Protein AF-A0A7Y0S320-F1 (afdb_monomer_lite)

Organism: Vibrio parahaemolyticus (NCBI:txid670)

Structure (mmCIF, N/CA/C/O backbone):
data_AF-A0A7Y0S320-F1
#
_entry.id   AF-A0A7Y0S320-F1
#
loop_
_atom_site.group_PDB
_atom_site.id
_atom_site.type_symbol
_atom_site.label_atom_id
_atom_site.label_alt_id
_atom_site.label_comp_id
_atom_site.label_asym_id
_atom_site.label_entity_id
_atom_site.label_seq_id
_atom_site.pdbx_PDB_ins_code
_atom_site.Cartn_x
_atom_site.Cartn_y
_atom_site.Cartn_z
_atom_site.occupancy
_atom_site.B_iso_or_equiv
_atom_site.auth_seq_id
_atom_site.auth_comp_id
_atom_site.auth_asym_id
_atom_site.auth_atom_id
_atom_site.pdbx_PDB_model_num
ATOM 1 N N . ASP A 1 1 ? -5.363 -39.745 -4.029 1.00 70.56 1 ASP A N 1
ATOM 2 C CA . ASP A 1 1 ? -5.688 -38.372 -4.461 1.00 70.56 1 ASP A CA 1
ATOM 3 C C . ASP A 1 1 ? -4.472 -37.708 -5.075 1.00 70.56 1 ASP A C 1
ATOM 5 O O . ASP A 1 1 ? -3.400 -37.787 -4.489 1.00 70.56 1 ASP A O 1
ATOM 9 N N . ASN A 1 2 ? -4.613 -37.136 -6.273 1.00 89.94 2 ASN A N 1
ATOM 10 C CA . ASN A 1 2 ? -3.521 -36.474 -6.992 1.00 89.94 2 ASN A CA 1
ATOM 11 C C . ASN A 1 2 ? -3.796 -34.962 -7.022 1.00 89.94 2 ASN A C 1
ATOM 13 O O . ASN A 1 2 ? -4.752 -34.529 -7.662 1.00 89.94 2 ASN A O 1
ATOM 17 N N . VAL A 1 3 ? -3.014 -34.177 -6.277 1.00 94.06 3 VAL A N 1
ATOM 18 C CA . VAL A 1 3 ? -3.152 -32.711 -6.224 1.00 94.06 3 VAL A CA 1
ATOM 19 C C . VAL A 1 3 ? -2.646 -32.112 -7.538 1.00 94.06 3 VAL A C 1
ATOM 21 O O . VAL A 1 3 ? -1.525 -32.399 -7.945 1.00 94.06 3 VAL A O 1
ATOM 24 N N . VAL A 1 4 ? -3.464 -31.279 -8.191 1.00 97.31 4 VAL A N 1
ATOM 25 C CA . VAL A 1 4 ? -3.152 -30.683 -9.507 1.00 97.31 4 VAL A CA 1
ATOM 26 C C . VAL A 1 4 ? -2.477 -29.310 -9.387 1.00 97.31 4 VAL A C 1
ATOM 28 O O . VAL A 1 4 ? -1.618 -28.986 -10.199 1.00 97.31 4 VAL A O 1
ATOM 31 N N . GLU A 1 5 ? -2.827 -28.510 -8.375 1.00 97.31 5 GLU A N 1
ATOM 32 C CA . GLU A 1 5 ? -2.299 -27.153 -8.179 1.00 97.31 5 GLU A CA 1
ATOM 33 C C . GLU A 1 5 ? -2.394 -26.724 -6.706 1.00 97.31 5 GLU A C 1
ATOM 35 O O . GLU A 1 5 ? -3.289 -27.161 -5.978 1.00 97.31 5 GLU A O 1
ATOM 40 N N . VAL A 1 6 ? -1.481 -25.845 -6.278 1.00 96.94 6 VAL A N 1
ATOM 41 C CA . VAL A 1 6 ? -1.535 -25.139 -4.990 1.00 96.94 6 VAL A CA 1
ATOM 42 C C . VAL A 1 6 ? -1.171 -23.668 -5.201 1.00 96.94 6 VAL A C 1
ATOM 44 O O . VAL A 1 6 ? -0.117 -23.370 -5.758 1.00 96.94 6 VAL A O 1
ATOM 47 N N . ILE A 1 7 ? -2.001 -22.750 -4.692 1.00 96.69 7 ILE A N 1
ATOM 48 C CA . ILE A 1 7 ? -1.742 -21.301 -4.708 1.00 96.69 7 ILE A CA 1
ATOM 49 C C . ILE A 1 7 ? -1.565 -20.813 -3.262 1.00 96.69 7 ILE A C 1
ATOM 51 O O .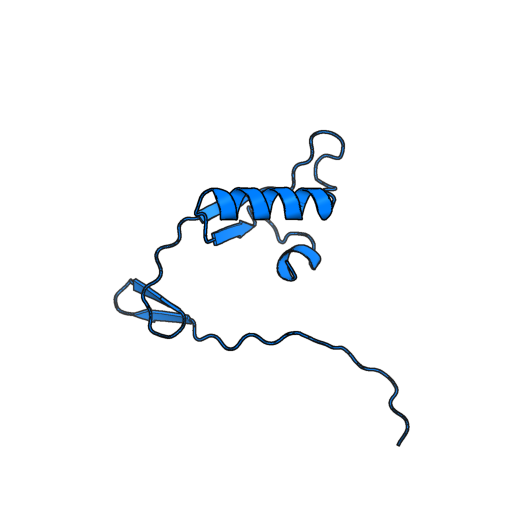 ILE A 1 7 ? -2.555 -20.606 -2.556 1.00 96.69 7 ILE A O 1
ATOM 55 N N . PRO A 1 8 ? -0.324 -20.642 -2.778 1.00 95.81 8 PRO A N 1
ATOM 56 C CA . PRO A 1 8 ? -0.088 -20.131 -1.435 1.00 95.81 8 PRO A CA 1
ATOM 57 C C . PRO A 1 8 ? -0.392 -18.631 -1.372 1.00 95.81 8 PRO A C 1
ATOM 59 O O . PRO A 1 8 ? -0.035 -17.879 -2.277 1.00 95.81 8 PRO A O 1
ATOM 62 N N . GLN A 1 9 ? -1.027 -18.187 -0.287 1.00 96.06 9 GLN A N 1
ATOM 63 C CA . GLN A 1 9 ? -1.332 -16.780 -0.017 1.00 96.06 9 GLN A CA 1
ATOM 64 C C . GLN A 1 9 ? -1.092 -16.477 1.463 1.00 96.06 9 GLN A C 1
ATOM 66 O O . GLN A 1 9 ? -1.433 -17.280 2.336 1.00 96.06 9 GLN A O 1
ATOM 71 N N . ARG A 1 10 ? -0.508 -15.313 1.758 1.00 96.44 10 ARG A N 1
ATOM 72 C CA . ARG A 1 10 ? -0.334 -14.841 3.138 1.00 96.44 10 ARG A CA 1
ATOM 73 C C . ARG A 1 10 ? -1.617 -14.147 3.589 1.00 96.44 10 ARG A C 1
ATOM 75 O O . ARG A 1 10 ? -2.104 -13.250 2.911 1.00 96.44 10 ARG A O 1
ATOM 82 N N . VAL A 1 11 ? -2.155 -14.539 4.744 1.00 97.69 11 VAL A N 1
ATOM 83 C CA . VAL A 1 11 ? -3.385 -13.955 5.301 1.00 97.69 11 VAL A CA 1
ATOM 84 C C . VAL A 1 11 ? -3.055 -13.151 6.555 1.00 97.69 11 VAL A C 1
ATOM 86 O O . VAL A 1 11 ? -2.507 -13.686 7.516 1.00 97.69 11 VAL A O 1
ATOM 89 N N . GLY A 1 12 ? -3.413 -11.865 6.552 1.00 97.50 12 GLY A N 1
ATOM 90 C CA . GLY A 1 12 ? -3.334 -10.986 7.719 1.00 97.50 12 GLY A CA 1
ATOM 91 C C . GLY A 1 12 ? -4.723 -10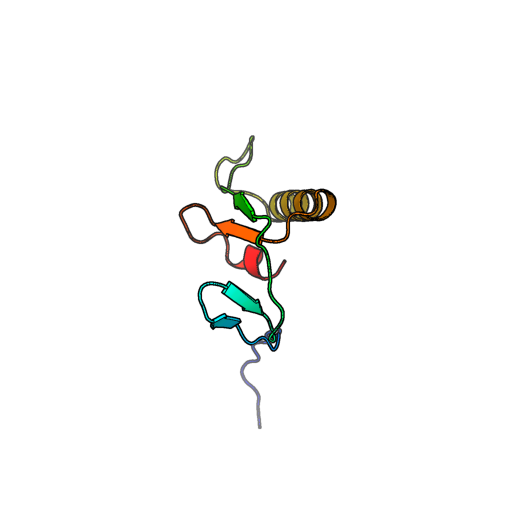.689 8.279 1.00 97.50 12 GLY A C 1
ATOM 92 O O . GLY A 1 12 ? -5.516 -10.001 7.637 1.00 97.50 12 GLY A O 1
ATOM 93 N N . PHE A 1 13 ? -5.020 -11.178 9.484 1.00 98.38 13 PHE A N 1
ATOM 94 C CA . PHE A 1 13 ? -6.287 -10.892 10.160 1.00 98.38 13 PHE A CA 1
ATOM 95 C C . PHE A 1 13 ? -6.330 -9.427 10.612 1.00 98.38 13 PHE A C 1
ATOM 97 O O . PHE A 1 13 ? -5.547 -9.003 11.465 1.00 98.38 13 PHE A O 1
ATOM 104 N N . ARG A 1 14 ? -7.254 -8.650 10.042 1.00 97.56 14 ARG A N 1
ATOM 105 C CA . ARG A 1 14 ? -7.521 -7.266 10.444 1.00 97.56 14 ARG A CA 1
ATOM 106 C C . ARG A 1 14 ? -8.999 -6.922 10.318 1.00 97.56 14 ARG A C 1
ATOM 108 O O . ARG A 1 14 ? -9.662 -7.369 9.387 1.00 97.56 14 ARG A O 1
ATOM 115 N N . ASP A 1 15 ? -9.475 -6.075 11.216 1.00 98.38 15 ASP A N 1
ATOM 116 C CA . ASP A 1 15 ? -10.802 -5.460 11.179 1.00 98.38 15 ASP A CA 1
ATOM 117 C C . ASP A 1 15 ? -10.638 -3.948 10.988 1.00 98.38 15 ASP A C 1
ATOM 119 O O . ASP A 1 15 ? -9.881 -3.313 11.724 1.00 98.38 15 ASP A O 1
ATOM 123 N N . ILE A 1 16 ? -11.308 -3.375 9.986 1.00 98.25 16 ILE A N 1
ATOM 124 C CA . ILE A 1 16 ? -11.233 -1.944 9.663 1.00 98.25 16 ILE A CA 1
ATOM 125 C C . ILE A 1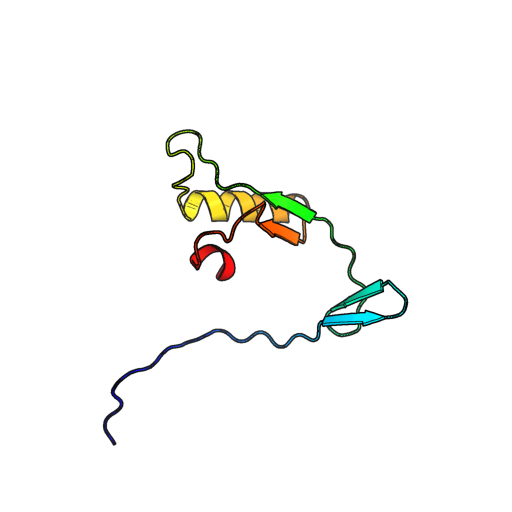 16 ? -12.623 -1.349 9.791 1.00 98.25 16 ILE A C 1
ATOM 127 O O . ILE A 1 16 ? -13.564 -1.824 9.154 1.00 98.25 16 ILE A O 1
ATOM 131 N N . LYS A 1 17 ? -12.753 -0.297 10.599 1.00 98.44 17 LYS A N 1
ATOM 132 C CA . LYS A 1 17 ? -14.038 0.355 10.867 1.00 98.44 17 LYS A CA 1
ATOM 133 C C . LYS A 1 17 ? -13.875 1.865 10.930 1.00 98.44 17 LYS A C 1
ATOM 135 O O . LYS A 1 17 ? -12.864 2.367 11.412 1.00 98.44 17 LYS A O 1
ATOM 140 N N . VAL A 1 18 ? -14.914 2.571 10.500 1.00 97.88 18 VAL A N 1
ATOM 141 C CA . VAL A 1 18 ? -15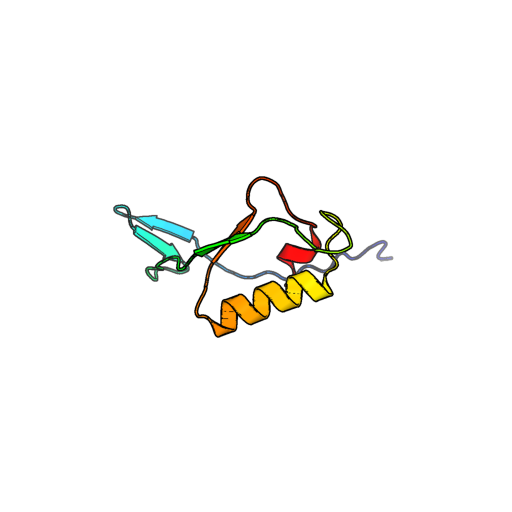.108 3.988 10.809 1.00 97.88 18 VAL A CA 1
ATOM 142 C C . VAL A 1 18 ? -16.214 4.077 11.852 1.00 97.88 18 VAL A C 1
ATOM 144 O O . VAL A 1 18 ? -17.293 3.522 11.644 1.00 97.88 18 VAL A O 1
ATOM 147 N N . ARG A 1 19 ? -15.939 4.716 12.990 1.00 97.31 19 ARG A N 1
ATOM 148 C CA . ARG A 1 19 ? -16.915 4.944 14.070 1.00 97.31 19 ARG A CA 1
ATOM 149 C C . ARG A 1 19 ? -16.811 6.398 14.488 1.00 97.31 19 ARG A C 1
ATOM 151 O O . ARG A 1 19 ? -15.700 6.873 14.698 1.00 97.31 19 ARG A O 1
ATOM 158 N N . ASP A 1 20 ? -17.939 7.099 14.525 1.00 96.44 20 ASP A N 1
ATOM 159 C CA . ASP A 1 20 ? -18.009 8.511 14.926 1.00 96.44 20 ASP A CA 1
ATOM 160 C C . ASP A 1 20 ? -16.998 9.412 14.185 1.00 96.44 20 ASP A C 1
ATOM 162 O O . ASP A 1 20 ? -16.392 10.316 14.750 1.00 96.44 20 ASP A O 1
ATOM 166 N N . GLY A 1 21 ? -16.776 9.128 12.894 1.00 96.19 21 GLY A N 1
ATOM 167 C CA . GLY A 1 21 ? -15.845 9.868 12.033 1.00 96.19 21 GLY A CA 1
ATOM 168 C C . GLY A 1 21 ? -14.361 9.512 12.190 1.00 96.19 21 GLY A C 1
ATOM 169 O O . GLY A 1 21 ? -13.533 10.068 11.472 1.00 96.19 21 GLY A O 1
ATOM 170 N N . LEU A 1 22 ? -14.004 8.574 13.071 1.00 97.94 22 LEU A N 1
ATOM 171 C CA . LEU A 1 22 ? -12.622 8.151 13.313 1.00 97.94 22 LEU A CA 1
ATOM 172 C C . LEU A 1 22 ? -12.313 6.807 12.637 1.00 97.94 22 LEU A C 1
ATOM 174 O O . LEU A 1 22 ? -13.160 5.914 12.585 1.00 97.94 22 LEU A O 1
ATOM 178 N N . PHE A 1 23 ? -11.089 6.659 12.121 1.00 98.19 23 PHE A N 1
ATOM 179 C CA . PHE A 1 23 ? -10.611 5.458 11.429 1.00 98.19 23 PHE A CA 1
ATOM 180 C C . PHE A 1 23 ? -9.899 4.509 12.399 1.00 98.19 23 PHE A C 1
ATOM 182 O O . PHE A 1 23 ? -8.949 4.901 13.082 1.00 98.19 23 PHE A O 1
ATOM 189 N N . TYR A 1 24 ? -10.350 3.254 12.441 1.00 98.56 24 TYR A N 1
ATOM 190 C CA . TYR A 1 24 ? -9.831 2.229 13.339 1.00 98.56 24 TYR A CA 1
ATOM 191 C C . TYR A 1 24 ? -9.321 1.011 12.577 1.00 98.56 24 TYR A C 1
ATOM 193 O O . TYR A 1 24 ? -9.967 0.536 11.640 1.00 98.56 24 TYR A O 1
ATOM 201 N N . ILE A 1 25 ? -8.215 0.452 13.065 1.00 98.38 25 ILE A N 1
ATOM 202 C CA . ILE A 1 25 ? -7.735 -0.885 12.707 1.00 98.38 25 ILE A CA 1
ATOM 203 C C . ILE A 1 25 ? -7.656 -1.696 13.999 1.00 98.38 25 ILE A C 1
ATOM 205 O O . ILE A 1 25 ? -7.020 -1.266 14.959 1.00 98.38 25 ILE A O 1
ATOM 209 N N . ASN A 1 26 ? -8.319 -2.853 14.051 1.00 98.06 26 ASN A N 1
ATOM 210 C CA . ASN A 1 26 ? -8.364 -3.727 15.232 1.00 98.06 26 ASN A CA 1
ATOM 211 C C . ASN A 1 26 ? -8.790 -2.978 16.513 1.00 98.06 26 ASN A C 1
ATOM 213 O O . ASN A 1 26 ? -8.164 -3.095 17.564 1.00 98.06 26 ASN A O 1
ATOM 217 N N . ASN A 1 27 ? -9.852 -2.170 16.411 1.00 97.81 27 ASN A N 1
ATOM 218 C CA . ASN A 1 27 ? -10.369 -1.292 17.471 1.00 97.81 27 ASN A CA 1
ATOM 219 C C . ASN A 1 27 ? -9.388 -0.222 18.005 1.00 97.81 27 ASN A C 1
ATOM 221 O O . ASN A 1 27 ? -9.725 0.457 18.972 1.00 97.81 27 ASN A O 1
ATOM 225 N N . GLN A 1 28 ? -8.223 -0.019 17.387 1.00 97.94 28 GLN A N 1
ATOM 226 C CA . GLN A 1 28 ? -7.290 1.059 17.732 1.00 97.94 28 GLN A CA 1
ATOM 227 C C . GLN A 1 28 ? -7.433 2.210 16.738 1.00 97.94 28 GLN A C 1
ATOM 229 O O . GLN A 1 28 ? -7.505 1.971 15.532 1.00 97.94 28 GLN A O 1
ATOM 234 N N . TYR A 1 29 ? -7.500 3.447 17.236 1.00 97.94 29 TYR A N 1
ATOM 235 C CA . TYR A 1 29 ? -7.504 4.635 16.380 1.00 97.94 29 TYR A CA 1
ATOM 236 C C . TYR A 1 29 ? -6.182 4.716 15.609 1.00 97.94 29 TYR A C 1
ATOM 238 O O . TYR A 1 29 ? -5.112 4.554 16.197 1.00 97.94 29 TYR A O 1
ATOM 246 N N . VAL A 1 30 ? -6.254 4.976 14.302 1.00 97.94 30 VAL A N 1
ATOM 247 C CA . VAL A 1 30 ? -5.075 5.103 13.440 1.00 97.94 30 VAL A CA 1
ATOM 248 C C . VAL A 1 30 ? -5.110 6.434 12.703 1.00 97.94 30 VAL A C 1
ATOM 250 O O . VAL A 1 30 ? -5.994 6.691 11.888 1.00 97.94 30 VAL A O 1
ATOM 253 N N . MET A 1 31 ? -4.088 7.253 12.942 1.00 97.94 31 MET A N 1
ATOM 254 C CA . MET A 1 31 ? -3.808 8.442 12.144 1.00 97.94 31 MET A CA 1
ATOM 255 C C . MET A 1 31 ? -2.958 8.058 10.931 1.00 97.94 31 MET A C 1
ATOM 257 O O . MET A 1 31 ? -1.904 7.437 11.072 1.00 97.94 31 MET A O 1
ATOM 261 N N . LEU A 1 32 ? -3.413 8.417 9.731 1.00 97.75 32 LEU A N 1
ATOM 262 C CA . LEU A 1 32 ? -2.695 8.132 8.491 1.00 97.75 32 LEU A CA 1
ATOM 263 C C . LEU A 1 32 ? -1.646 9.219 8.234 1.00 97.75 32 LEU A C 1
ATOM 265 O O . LEU A 1 32 ? -1.971 10.332 7.828 1.00 97.75 32 LEU A O 1
ATOM 269 N N . HIS A 1 33 ? -0.376 8.882 8.441 1.00 98.44 33 HIS A N 1
ATOM 270 C CA . HIS A 1 33 ? 0.765 9.676 7.991 1.00 98.44 33 HIS A CA 1
ATOM 271 C C . HIS A 1 33 ? 1.123 9.210 6.587 1.00 98.44 33 HIS A C 1
ATOM 273 O O . HIS A 1 33 ? 1.980 8.341 6.407 1.00 98.44 33 HIS A O 1
ATOM 279 N N . GLY A 1 34 ? 0.351 9.708 5.622 1.00 98.31 34 GLY A N 1
ATOM 280 C CA . GLY A 1 34 ? 0.326 9.186 4.266 1.00 98.31 34 GLY A CA 1
ATOM 281 C C . GLY A 1 34 ? 1.006 10.073 3.233 1.00 98.31 34 GLY A C 1
ATOM 282 O O . GLY A 1 34 ? 1.026 11.296 3.358 1.00 98.31 34 GLY A O 1
ATOM 283 N N . VAL A 1 35 ? 1.490 9.444 2.162 1.00 98.75 35 VAL A N 1
ATOM 284 C CA . VAL A 1 35 ? 1.969 10.125 0.949 1.00 98.75 35 VAL A CA 1
ATOM 285 C C . VAL A 1 35 ? 1.287 9.571 -0.302 1.00 98.75 35 VAL A C 1
ATOM 287 O O . VAL A 1 35 ? 0.813 8.434 -0.326 1.00 98.75 35 VAL A O 1
ATOM 290 N N . ASN A 1 36 ? 1.242 10.374 -1.366 1.00 98.69 36 ASN A N 1
ATOM 291 C CA . ASN A 1 36 ? 0.893 9.883 -2.699 1.00 98.69 36 ASN A CA 1
ATOM 292 C C . ASN A 1 36 ? 2.174 9.401 -3.385 1.00 98.69 36 ASN A C 1
ATOM 294 O O . ASN A 1 36 ? 3.155 10.143 -3.428 1.00 98.69 36 ASN A O 1
ATOM 298 N N . ARG A 1 37 ? 2.153 8.195 -3.955 1.00 98.12 37 ARG A N 1
ATOM 299 C CA . ARG A 1 37 ? 3.257 7.673 -4.768 1.00 98.12 37 ARG A CA 1
ATOM 300 C C . ARG A 1 37 ? 2.768 7.427 -6.193 1.00 98.12 37 ARG A C 1
ATOM 302 O O . ARG A 1 37 ? 1.783 6.719 -6.379 1.00 98.12 37 ARG A O 1
ATOM 309 N N . HIS A 1 38 ? 3.472 7.999 -7.165 1.00 98.00 38 HIS A N 1
ATOM 310 C CA . HIS A 1 38 ? 3.381 7.634 -8.581 1.00 98.00 38 HIS A CA 1
ATOM 311 C C . HIS A 1 38 ? 4.475 6.617 -8.926 1.00 98.00 38 HIS A C 1
ATOM 313 O O . HIS A 1 38 ? 5.561 6.662 -8.344 1.00 98.00 38 HIS A O 1
ATOM 319 N N . ASP A 1 39 ? 4.229 5.761 -9.918 1.00 97.56 39 ASP A N 1
ATOM 320 C CA . ASP A 1 39 ? 5.296 4.985 -10.547 1.00 97.56 39 ASP A CA 1
ATOM 321 C C . ASP A 1 39 ? 6.156 5.903 -11.414 1.00 97.56 39 ASP A C 1
ATOM 323 O O . ASP A 1 39 ? 5.769 6.299 -12.516 1.00 97.56 39 ASP A O 1
ATOM 327 N N . ASN A 1 40 ? 7.325 6.262 -10.887 1.00 96.94 40 ASN A N 1
ATOM 328 C CA . ASN A 1 40 ? 8.307 7.072 -11.583 1.00 96.94 40 ASN A CA 1
ATOM 329 C C . ASN A 1 40 ? 9.734 6.585 -11.313 1.00 96.94 40 ASN A C 1
ATOM 331 O O . ASN A 1 40 ? 10.195 6.552 -10.172 1.00 96.94 40 ASN A O 1
ATOM 335 N N . ASP A 1 41 ? 10.452 6.303 -12.390 1.00 97.00 41 ASP A N 1
ATOM 336 C CA . ASP A 1 41 ? 11.886 6.076 -12.422 1.00 97.00 41 ASP A CA 1
ATOM 337 C C . ASP A 1 41 ? 12.525 7.026 -13.445 1.00 97.00 41 ASP A C 1
ATOM 339 O O . ASP A 1 41 ? 12.059 7.156 -14.574 1.00 97.00 41 ASP A O 1
ATOM 343 N N . HIS A 1 42 ? 13.613 7.683 -13.052 1.00 96.31 42 HIS A N 1
ATOM 344 C CA . HIS A 1 42 ? 14.324 8.659 -13.883 1.00 96.31 42 HIS A CA 1
ATOM 345 C C . HIS A 1 42 ? 14.875 8.116 -15.216 1.00 96.31 42 HIS A C 1
ATOM 347 O O . HIS A 1 42 ? 15.083 8.901 -16.137 1.00 96.31 42 HIS A O 1
ATOM 353 N N . LEU A 1 43 ? 15.111 6.805 -15.336 1.00 97.50 43 LEU A N 1
ATOM 354 C CA . LEU A 1 43 ? 15.626 6.164 -16.551 1.00 97.50 43 LEU A CA 1
ATOM 355 C C . LEU A 1 43 ? 14.533 5.403 -17.306 1.00 97.50 43 LEU A C 1
ATOM 357 O O . LEU A 1 43 ? 14.559 5.352 -18.533 1.00 97.50 43 LEU A O 1
ATOM 361 N N . LYS A 1 44 ? 13.585 4.789 -16.586 1.00 97.31 44 LYS A N 1
ATOM 362 C CA . LYS A 1 44 ? 12.572 3.879 -17.163 1.00 97.31 44 LYS A CA 1
ATOM 363 C C . LYS A 1 44 ? 11.157 4.463 -17.219 1.00 97.31 44 LYS A C 1
ATOM 365 O O . LYS A 1 44 ? 10.228 3.794 -17.676 1.00 97.31 44 LYS A O 1
ATOM 370 N N . GLY A 1 45 ? 10.959 5.689 -16.739 1.00 97.38 45 GLY A N 1
ATOM 371 C CA . GLY A 1 45 ? 9.639 6.300 -16.628 1.00 97.38 45 GLY A CA 1
ATOM 372 C C . GLY A 1 45 ? 8.732 5.478 -15.710 1.00 97.38 45 GLY A C 1
ATOM 373 O O . GLY A 1 45 ? 9.074 5.214 -14.562 1.00 97.38 45 GLY A O 1
ATOM 374 N N . ARG A 1 46 ? 7.574 5.045 -16.215 1.00 96.88 46 ARG A N 1
ATOM 375 C CA . ARG A 1 46 ? 6.576 4.297 -15.425 1.00 96.88 46 ARG A CA 1
ATOM 376 C C . ARG A 1 46 ? 6.888 2.803 -15.272 1.00 96.88 46 ARG A C 1
ATOM 378 O O . ARG A 1 46 ? 6.226 2.132 -14.490 1.00 96.88 46 ARG A O 1
ATOM 385 N N . ALA A 1 47 ? 7.885 2.270 -15.984 1.00 97.44 47 ALA A N 1
ATOM 386 C CA . ALA A 1 47 ? 8.316 0.873 -15.863 1.00 97.44 47 ALA A CA 1
ATOM 387 C C . ALA A 1 47 ? 9.285 0.693 -14.676 1.00 97.44 47 ALA A C 1
ATOM 389 O O . ALA A 1 47 ? 10.463 0.365 -14.845 1.00 97.44 47 ALA A O 1
ATOM 390 N N . VAL A 1 48 ? 8.794 0.976 -13.467 1.00 97.44 48 VAL A N 1
ATOM 391 C CA . VAL A 1 48 ? 9.600 0.997 -12.238 1.00 97.44 48 VAL A CA 1
ATOM 392 C C . VAL A 1 48 ? 9.944 -0.426 -11.788 1.00 97.44 48 VAL A C 1
ATOM 394 O O . VAL A 1 48 ? 9.082 -1.298 -11.713 1.00 97.44 48 VAL A O 1
ATOM 397 N N . GLY A 1 49 ? 11.221 -0.672 -11.482 1.00 97.12 49 GLY A N 1
ATOM 398 C CA . GLY A 1 49 ? 11.678 -1.949 -10.926 1.00 97.12 49 GLY A CA 1
ATOM 399 C C . GLY A 1 49 ? 11.263 -2.129 -9.462 1.00 97.12 49 GLY A C 1
ATOM 400 O O . GLY A 1 49 ? 11.182 -1.156 -8.715 1.00 97.12 49 GLY A O 1
ATOM 401 N N . MET A 1 50 ? 11.032 -3.373 -9.025 1.00 97.50 50 MET A N 1
ATOM 402 C CA . MET A 1 50 ? 10.646 -3.649 -7.630 1.00 97.50 50 MET A CA 1
ATOM 403 C C . MET A 1 50 ? 11.744 -3.284 -6.621 1.00 97.50 50 MET A C 1
ATOM 405 O O . MET A 1 50 ? 11.429 -2.905 -5.502 1.00 97.50 50 MET A O 1
ATOM 409 N N . ASP A 1 51 ? 13.015 -3.285 -7.027 1.00 96.94 51 ASP A N 1
ATOM 410 C CA . ASP A 1 51 ? 14.126 -2.800 -6.200 1.00 96.94 51 ASP A CA 1
ATOM 411 C C . ASP A 1 51 ? 14.006 -1.295 -5.900 1.00 96.94 51 ASP A C 1
ATOM 413 O O . ASP A 1 51 ? 14.373 -0.827 -4.822 1.00 96.94 51 ASP A O 1
ATOM 417 N N . ARG A 1 52 ? 13.479 -0.515 -6.853 1.00 97.12 52 ARG A N 1
ATOM 418 C CA . ARG A 1 52 ? 13.203 0.910 -6.666 1.00 97.12 52 ARG A CA 1
ATOM 419 C C . ARG A 1 52 ? 11.989 1.120 -5.769 1.00 97.12 52 ARG A C 1
ATOM 421 O O . ARG A 1 52 ? 12.043 1.961 -4.879 1.00 97.12 52 ARG A O 1
ATOM 428 N N . VAL A 1 53 ? 10.934 0.338 -5.979 1.00 97.69 53 VAL A N 1
ATOM 429 C CA . VAL A 1 53 ? 9.737 0.340 -5.127 1.00 97.69 53 VAL A CA 1
ATOM 430 C C . VAL A 1 53 ? 10.098 0.029 -3.672 1.00 97.69 53 VAL A C 1
ATOM 432 O O . VAL A 1 53 ? 9.678 0.751 -2.772 1.00 97.69 53 VAL A O 1
ATOM 435 N N . GLU A 1 54 ? 10.910 -1.000 -3.436 1.00 98.25 54 GLU A N 1
ATOM 436 C CA . GLU A 1 54 ? 11.373 -1.379 -2.100 1.00 98.25 54 GLU A CA 1
ATOM 437 C C . GLU A 1 54 ? 12.181 -0.249 -1.446 1.00 98.25 54 GLU A C 1
ATOM 439 O O . GLU A 1 54 ? 11.923 0.107 -0.297 1.00 98.25 54 GLU A O 1
ATOM 444 N N . LYS A 1 55 ? 13.090 0.396 -2.191 1.00 98.12 55 LYS A N 1
ATOM 445 C CA . LYS A 1 55 ? 13.822 1.582 -1.707 1.00 98.12 55 LYS A CA 1
ATOM 446 C C . LYS A 1 55 ? 12.881 2.722 -1.315 1.00 98.12 55 LYS A C 1
ATOM 448 O O . LYS A 1 55 ? 13.090 3.329 -0.266 1.00 98.12 55 LYS A O 1
ATOM 453 N N . ASP A 1 56 ? 11.850 2.997 -2.119 1.00 98.12 56 ASP A N 1
ATOM 454 C CA . ASP A 1 56 ? 10.844 4.015 -1.797 1.00 98.12 56 ASP A CA 1
ATOM 455 C C . ASP A 1 56 ? 10.127 3.669 -0.472 1.00 98.12 56 ASP A C 1
ATOM 457 O O . ASP A 1 56 ? 9.991 4.529 0.398 1.00 98.12 56 ASP A O 1
ATOM 461 N N . LEU A 1 57 ? 9.706 2.409 -0.287 1.00 98.25 57 LEU A N 1
ATOM 462 C CA . LEU A 1 57 ? 9.001 1.947 0.918 1.00 98.25 57 LEU A CA 1
ATOM 463 C C . LEU A 1 57 ? 9.886 1.964 2.173 1.00 98.25 57 LEU A C 1
ATOM 465 O O . LEU A 1 57 ? 9.435 2.395 3.238 1.00 98.25 57 LEU A O 1
ATOM 469 N N . ILE A 1 58 ? 11.150 1.548 2.056 1.00 98.56 58 ILE A N 1
ATOM 470 C CA . ILE A 1 58 ? 12.128 1.619 3.152 1.00 98.56 58 ILE A CA 1
ATOM 471 C C . ILE A 1 58 ? 12.336 3.075 3.571 1.00 98.56 58 ILE A C 1
ATOM 473 O O . ILE A 1 58 ? 12.276 3.380 4.764 1.00 98.56 58 ILE A O 1
ATOM 477 N N . LEU A 1 59 ? 12.513 3.983 2.607 1.00 98.69 59 LEU A N 1
ATOM 478 C CA . LEU A 1 59 ? 12.669 5.408 2.887 1.00 98.69 59 LEU A CA 1
ATOM 479 C C . LEU A 1 59 ? 11.427 5.969 3.594 1.00 98.69 59 LEU A 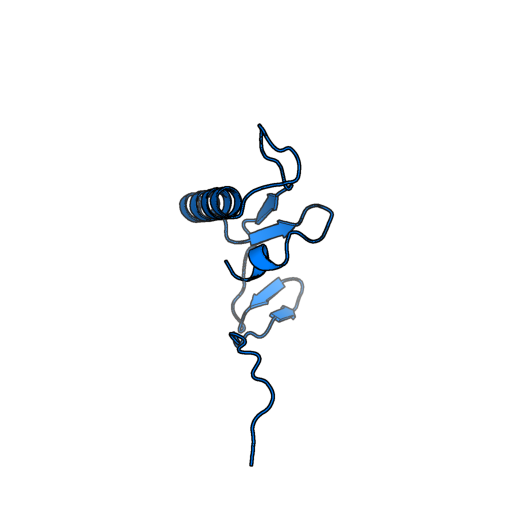C 1
ATOM 481 O O . LEU A 1 59 ? 11.544 6.663 4.602 1.00 98.69 59 LEU A O 1
ATOM 485 N N . MET A 1 60 ? 10.225 5.613 3.135 1.00 98.75 60 MET A N 1
ATOM 486 C CA . MET A 1 60 ? 8.980 6.008 3.802 1.00 98.75 60 MET A CA 1
ATOM 487 C C . MET A 1 60 ? 8.950 5.555 5.268 1.00 98.75 60 MET A C 1
ATOM 489 O O . MET A 1 60 ? 8.672 6.362 6.160 1.00 98.75 60 MET A O 1
ATOM 493 N N . LYS A 1 61 ? 9.296 4.291 5.539 1.00 98.56 61 LYS A N 1
ATOM 494 C CA . LYS A 1 61 ? 9.363 3.754 6.906 1.00 98.56 61 LYS A CA 1
ATOM 495 C C . LYS A 1 61 ? 10.391 4.480 7.775 1.00 98.56 61 LYS A C 1
ATOM 497 O O . LYS A 1 61 ? 10.077 4.801 8.918 1.00 98.56 61 LYS A O 1
ATOM 502 N N . GLN A 1 62 ? 11.576 4.780 7.240 1.00 98.75 62 GLN A N 1
ATOM 503 C CA . GLN A 1 62 ? 12.621 5.548 7.936 1.00 98.75 62 GLN A CA 1
ATOM 504 C C . GLN A 1 62 ? 12.163 6.967 8.308 1.00 98.75 62 GLN A C 1
ATOM 506 O O . GLN A 1 62 ? 12.636 7.532 9.291 1.00 98.75 62 GLN A O 1
ATOM 511 N N . HIS A 1 63 ? 11.209 7.521 7.557 1.00 98.75 63 HIS A N 1
ATOM 512 C CA . HIS A 1 63 ? 10.628 8.843 7.783 1.00 98.75 63 HIS A CA 1
ATOM 513 C C . HIS A 1 63 ? 9.232 8.802 8.434 1.00 98.75 63 HIS A C 1
ATOM 515 O O . HIS A 1 63 ? 8.460 9.751 8.304 1.00 98.75 63 HIS A O 1
ATOM 521 N N . ASN A 1 64 ? 8.912 7.735 9.177 1.00 98.50 64 ASN A N 1
ATOM 522 C CA . ASN A 1 64 ? 7.683 7.594 9.974 1.00 98.50 64 ASN A CA 1
ATOM 523 C C . ASN A 1 64 ? 6.363 7.646 9.170 1.00 98.50 64 ASN A C 1
ATOM 525 O O . ASN A 1 64 ? 5.293 7.881 9.742 1.00 98.50 64 ASN A O 1
ATOM 529 N N . ILE A 1 65 ? 6.415 7.396 7.858 1.00 98.88 65 ILE A N 1
ATOM 530 C CA . ILE A 1 65 ? 5.227 7.252 7.006 1.00 98.88 65 ILE A CA 1
ATOM 531 C C . ILE A 1 65 ? 4.622 5.866 7.243 1.00 98.88 65 ILE A C 1
ATOM 533 O O . ILE A 1 65 ? 5.323 4.850 7.277 1.00 98.88 65 ILE A O 1
ATOM 537 N N . ASN A 1 66 ? 3.298 5.814 7.398 1.00 98.44 66 ASN A N 1
ATOM 538 C CA . ASN A 1 66 ? 2.575 4.574 7.699 1.00 98.44 66 ASN A CA 1
ATOM 539 C C . ASN A 1 66 ? 1.561 4.161 6.624 1.00 98.44 66 ASN A C 1
ATOM 541 O O . ASN A 1 66 ? 0.992 3.075 6.719 1.00 98.44 66 ASN A O 1
ATOM 545 N N . SER A 1 67 ? 1.330 5.001 5.615 1.00 98.44 67 SER A N 1
ATOM 546 C CA . SER A 1 67 ? 0.345 4.746 4.566 1.00 98.44 67 SER A CA 1
ATOM 547 C C . SER A 1 67 ? 0.771 5.342 3.226 1.00 98.44 67 SER A C 1
ATOM 549 O O . SER A 1 67 ? 1.484 6.342 3.156 1.00 98.44 67 SER A O 1
ATOM 551 N N . VAL A 1 68 ? 0.332 4.710 2.140 1.00 98.50 68 VAL A N 1
ATOM 552 C CA . VAL A 1 68 ? 0.613 5.152 0.771 1.00 98.50 68 VAL A CA 1
ATOM 553 C C . VAL A 1 68 ? -0.679 5.106 -0.026 1.00 98.50 68 VAL A C 1
ATOM 555 O O . VAL A 1 68 ? -1.396 4.106 -0.002 1.00 98.50 68 VAL A O 1
ATOM 558 N N . ARG A 1 69 ? -0.969 6.179 -0.761 1.00 98.69 69 ARG A N 1
ATOM 559 C CA . ARG A 1 69 ? -2.010 6.187 -1.791 1.00 98.69 69 ARG A CA 1
ATOM 560 C C . ARG A 1 69 ? -1.376 5.902 -3.150 1.00 98.69 69 ARG A C 1
ATOM 562 O O . ARG A 1 69 ? -0.469 6.625 -3.568 1.00 98.69 69 ARG A O 1
ATOM 569 N N . THR A 1 70 ? -1.891 4.889 -3.847 1.00 98.12 70 THR A N 1
ATOM 570 C CA . THR A 1 70 ? -1.528 4.548 -5.233 1.00 98.12 70 THR A CA 1
ATOM 571 C C . THR A 1 70 ? -2.156 5.568 -6.189 1.00 98.12 70 THR A C 1
ATOM 573 O O . THR A 1 70 ? -3.255 5.394 -6.721 1.00 98.12 70 THR A O 1
ATOM 576 N N . ALA A 1 71 ? -1.513 6.726 -6.303 1.00 96.31 71 ALA A N 1
ATOM 577 C CA . ALA A 1 71 ? -2.010 7.852 -7.079 1.00 96.31 71 ALA A CA 1
ATOM 578 C C . ALA A 1 71 ? -1.655 7.647 -8.563 1.00 96.31 71 ALA A C 1
ATOM 580 O O . ALA A 1 71 ? -0.483 7.546 -8.888 1.00 96.31 71 ALA A O 1
ATOM 581 N N . HIS A 1 72 ? -2.579 7.589 -9.520 1.00 97.50 72 HIS A N 1
ATOM 582 C CA . HIS A 1 72 ? -4.044 7.481 -9.423 1.00 97.50 72 HIS A CA 1
ATOM 583 C C . HIS A 1 72 ? -4.539 6.232 -10.162 1.00 97.50 72 HIS A C 1
ATOM 585 O O . HIS A 1 72 ? -5.541 6.256 -10.871 1.00 97.50 72 HIS A O 1
ATOM 591 N N . TYR A 1 73 ? -3.780 5.152 -10.027 1.00 98.06 73 TYR A N 1
ATOM 592 C CA . TYR A 1 73 ? -3.984 3.878 -10.698 1.00 98.06 73 TYR A CA 1
ATOM 593 C C . TYR A 1 73 ? -3.506 2.748 -9.776 1.00 98.06 73 TYR A C 1
ATOM 595 O O . TYR A 1 73 ? -2.741 3.006 -8.844 1.00 98.06 73 TYR A O 1
ATOM 603 N N . PRO A 1 74 ? -3.956 1.505 -9.998 1.00 98.06 74 PRO A N 1
ATOM 604 C CA . PRO A 1 74 ? -3.334 0.343 -9.377 1.00 98.06 74 PRO A CA 1
ATOM 605 C C . PRO A 1 74 ? -1.859 0.259 -9.782 1.00 98.06 74 PRO A C 1
ATOM 607 O O . PRO A 1 74 ? -1.538 0.409 -10.962 1.00 98.06 74 PRO A O 1
ATOM 610 N N . ASN A 1 75 ? -0.980 0.017 -8.812 1.00 97.50 75 ASN A N 1
ATOM 611 C CA . ASN A 1 75 ? 0.430 -0.257 -9.089 1.00 97.50 75 ASN A CA 1
ATOM 612 C C . ASN A 1 75 ? 0.593 -1.717 -9.561 1.00 97.50 75 ASN A C 1
ATOM 614 O O . ASN A 1 75 ? -0.369 -2.489 -9.581 1.00 97.50 75 ASN A O 1
ATOM 618 N N . ASP A 1 76 ? 1.822 -2.112 -9.906 1.00 97.19 76 ASP A N 1
ATOM 619 C CA . ASP A 1 76 ? 2.175 -3.519 -10.144 1.00 97.19 76 ASP A CA 1
ATOM 620 C C . ASP A 1 76 ? 1.681 -4.414 -8.983 1.00 97.19 76 ASP A C 1
ATOM 622 O O . ASP A 1 76 ? 1.911 -4.059 -7.825 1.00 97.19 76 ASP A O 1
ATOM 626 N N . PRO A 1 77 ? 1.034 -5.571 -9.238 1.00 96.75 77 PRO A N 1
ATOM 627 C CA . PRO A 1 77 ? 0.515 -6.448 -8.184 1.00 96.75 77 PRO A CA 1
ATOM 628 C C . PRO A 1 77 ? 1.546 -6.846 -7.119 1.00 96.75 77 PRO A C 1
ATOM 630 O O . PRO A 1 77 ? 1.191 -7.028 -5.957 1.00 96.75 77 PRO A O 1
ATOM 633 N N . ARG A 1 78 ? 2.833 -6.921 -7.482 1.00 96.75 78 ARG A N 1
ATOM 634 C CA . ARG A 1 78 ? 3.921 -7.249 -6.546 1.00 96.75 78 ARG A CA 1
ATOM 635 C C . ARG A 1 78 ? 4.155 -6.164 -5.493 1.00 96.75 78 ARG A C 1
ATOM 637 O O . ARG A 1 78 ? 4.706 -6.470 -4.445 1.00 96.75 78 ARG A O 1
ATOM 644 N N . PHE A 1 79 ? 3.708 -4.928 -5.728 1.00 97.62 79 PHE A N 1
ATOM 645 C CA . PHE A 1 79 ? 3.770 -3.839 -4.746 1.00 97.62 79 PHE A CA 1
ATOM 646 C C . PHE A 1 79 ? 3.034 -4.178 -3.446 1.00 97.62 79 PHE A C 1
ATOM 648 O O . PHE A 1 79 ? 3.492 -3.802 -2.376 1.00 97.62 79 PHE A O 1
ATOM 655 N N . TYR A 1 80 ? 1.902 -4.882 -3.536 1.00 97.06 80 TYR A N 1
ATOM 656 C CA . TYR A 1 80 ? 1.056 -5.201 -2.380 1.00 97.06 80 TYR A CA 1
ATOM 657 C C . TYR A 1 80 ? 1.620 -6.336 -1.513 1.00 97.06 80 TYR A C 1
ATOM 659 O O . TYR A 1 80 ? 1.136 -6.553 -0.405 1.00 97.06 80 TYR A O 1
ATOM 667 N N . GLU A 1 81 ? 2.635 -7.046 -2.012 1.00 95.75 81 GLU A N 1
ATOM 668 C CA . GLU A 1 81 ? 3.331 -8.115 -1.293 1.00 95.75 81 GLU A CA 1
ATOM 669 C C . GLU A 1 81 ? 4.521 -7.611 -0.456 1.00 95.75 81 GLU A C 1
ATOM 671 O O . GLU A 1 81 ? 5.083 -8.395 0.320 1.00 95.75 81 GLU A O 1
ATOM 676 N N . LEU A 1 82 ? 4.910 -6.340 -0.617 1.00 94.12 82 LEU A N 1
ATOM 677 C CA . LEU A 1 82 ? 5.999 -5.674 0.111 1.00 94.12 82 LEU A CA 1
ATOM 678 C C . LEU A 1 82 ? 5.481 -4.998 1.390 1.00 94.12 82 LEU A C 1
ATOM 680 O O . LEU A 1 82 ? 6.150 -5.153 2.436 1.00 94.12 82 LEU A O 1
#

Radius of gyration: 16.9 Å; chains: 1; bounding box: 34×48×35 Å

Secondary structure (DSSP, 8-state):
---------------EEEETTEEEETTEE----EEEE---BTTTBT---HHHHHHHHHHHHHTT--EEEE-SS---GGGGG-

Sequence (82 aa):
DNVVEVIPQRVGFRDIKVRDGLFYINNQYVMLHGVNRHDNDHLKGRAVGMDRVEKDLILMKQHNINSVRTAHYPNDPRFYEL

InterPro domains:
  IPR006101 Glycoside hydrolase, family 2 [PR00132] (25-39)
  IPR006101 Glycoside hydrolase, family 2 [PR00132] (56-74)
  IPR006103 Glycoside hydrolase family 2, catalytic domain [PF02836] (16-82)
  IPR017853 Glycoside hydrolase superfamily [SSF51445] (11-82)
  IPR050347 Bacterial Beta-galactosi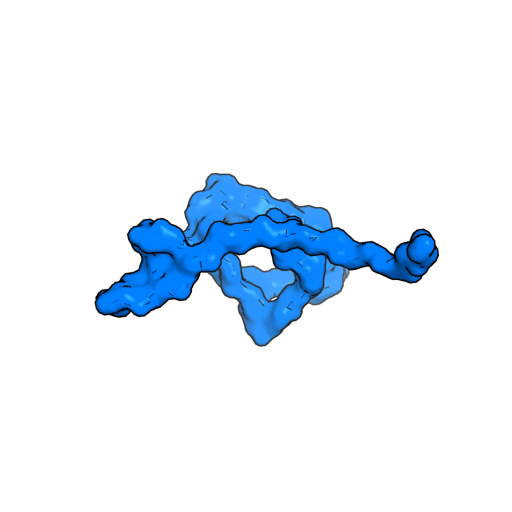dase [PTHR46323] (2-82)

pLDDT: mean 97.18, std 3.21, range [70.56, 98.88]

Foldseek 3Di:
DDDDDDDDDDDDDWDWDQDPNFTDIPNDTDDAQEDEDAQQDPVPGNPHDVVVLVVVVVVCVVVVGDYYDPPPDDHDPVSVVD